Protein AF-A0A8T4RKE8-F1 (afdb_monomer_lite)

Secondary structure (DSSP, 8-state):
-TTGGGSS-SEEEEEEEEEPSS-EEEE-TTS-EEEEESSPEEEEEEEEEEEEE-TTGGGG--TT--HHHHHHHHHHTT-EEEEE--S-----SSHHHHHHHHHHHHTTS--

Radius of gyration: 18.76 Å; chains: 1; bounding box: 44×39×40 Å

Structure (mmCIF, N/CA/C/O backbone):
data_AF-A0A8T4RKE8-F1
#
_entry.id   AF-A0A8T4RKE8-F1
#
loop_
_atom_site.group_PDB
_atom_site.id
_atom_site.type_symbol
_atom_site.label_atom_id
_atom_site.label_alt_id
_atom_site.label_comp_id
_atom_site.label_asym_id
_atom_site.label_entity_id
_atom_site.label_seq_id
_atom_site.pdbx_PDB_ins_code
_atom_site.Cartn_x
_atom_site.Cartn_y
_atom_site.Cartn_z
_atom_site.occupancy
_atom_site.B_iso_or_equiv
_atom_site.auth_seq_id
_atom_site.auth_comp_id
_atom_site.auth_asym_id
_atom_site.auth_atom_id
_atom_site.pdbx_PDB_model_num
ATOM 1 N N . MET A 1 1 ? 6.754 -13.259 -9.563 1.00 84.31 1 MET A N 1
ATOM 2 C CA . MET A 1 1 ? 7.140 -13.467 -10.981 1.00 84.31 1 MET A CA 1
ATOM 3 C C . MET A 1 1 ? 6.009 -13.977 -11.864 1.00 84.31 1 MET A C 1
ATOM 5 O O . MET A 1 1 ? 5.747 -13.314 -12.852 1.00 84.31 1 MET A O 1
ATOM 9 N N . LYS A 1 2 ? 5.300 -15.073 -11.529 1.00 94.31 2 LYS A N 1
ATOM 10 C CA . LYS A 1 2 ? 4.177 -15.568 -12.362 1.00 94.31 2 LYS A CA 1
ATOM 11 C C . LYS A 1 2 ? 3.112 -14.501 -12.665 1.00 94.31 2 LYS A C 1
ATOM 13 O O . LYS A 1 2 ? 2.758 -14.331 -13.818 1.00 94.31 2 LYS A O 1
ATOM 18 N N . PHE A 1 3 ? 2.661 -13.759 -11.647 1.00 97.00 3 PHE A N 1
ATOM 19 C CA . PHE A 1 3 ? 1.688 -12.675 -11.833 1.00 97.00 3 PHE A CA 1
ATOM 20 C C . PHE A 1 3 ? 2.220 -11.544 -12.729 1.00 97.00 3 PHE A C 1
ATOM 22 O O . PHE A 1 3 ? 1.551 -11.159 -13.677 1.00 97.00 3 PHE A O 1
ATOM 29 N N . HIS A 1 4 ? 3.445 -11.068 -12.484 1.00 97.56 4 HIS A N 1
ATOM 30 C CA . HIS A 1 4 ? 4.067 -10.020 -13.305 1.00 97.56 4 HIS A CA 1
ATOM 31 C C . HIS A 1 4 ? 4.150 -10.411 -14.790 1.00 97.56 4 HIS A C 1
ATOM 33 O O . HIS A 1 4 ? 3.857 -9.603 -15.656 1.00 97.56 4 HIS A O 1
ATOM 39 N N . GLY A 1 5 ? 4.469 -11.676 -15.090 1.00 96.31 5 GLY A N 1
ATOM 40 C CA . GLY A 1 5 ? 4.488 -12.187 -16.465 1.00 96.31 5 GLY A CA 1
ATOM 41 C C . GLY A 1 5 ? 3.113 -12.510 -17.063 1.00 96.31 5 GLY A C 1
ATOM 42 O O . GLY A 1 5 ? 3.062 -13.018 -18.176 1.00 96.31 5 GLY A O 1
ATOM 43 N N . SER A 1 6 ? 2.012 -12.285 -16.336 1.00 97.12 6 SER A N 1
ATOM 44 C CA . SER A 1 6 ? 0.645 -12.551 -16.820 1.00 97.12 6 SER A CA 1
ATOM 45 C C . SER A 1 6 ? -0.058 -11.322 -17.402 1.00 97.12 6 SER A C 1
ATOM 47 O O . SER A 1 6 ? -1.197 -11.427 -17.849 1.00 97.12 6 SER A O 1
ATOM 49 N N . HIS A 1 7 ? 0.606 -10.166 -17.394 1.00 96.44 7 HIS A N 1
ATOM 50 C CA . HIS A 1 7 ? 0.088 -8.897 -17.893 1.00 96.44 7 HIS A CA 1
ATOM 51 C C . HIS A 1 7 ? 1.183 -8.124 -18.640 1.00 96.44 7 HIS A C 1
ATOM 53 O O . HIS A 1 7 ? 2.368 -8.336 -18.393 1.00 96.44 7 HIS A O 1
ATOM 59 N N . ASP A 1 8 ? 0.801 -7.149 -19.463 1.00 94.88 8 ASP A N 1
ATOM 60 C CA . ASP A 1 8 ? 1.752 -6.342 -20.252 1.00 94.88 8 ASP A CA 1
ATOM 61 C C . ASP A 1 8 ? 2.360 -5.154 -19.472 1.00 94.88 8 ASP A C 1
ATOM 63 O O . ASP A 1 8 ? 3.096 -4.331 -20.019 1.00 94.88 8 ASP A O 1
ATOM 67 N N . GLY A 1 9 ? 2.027 -5.025 -18.184 1.00 96.19 9 GLY A N 1
ATOM 68 C CA . GLY A 1 9 ? 2.575 -4.002 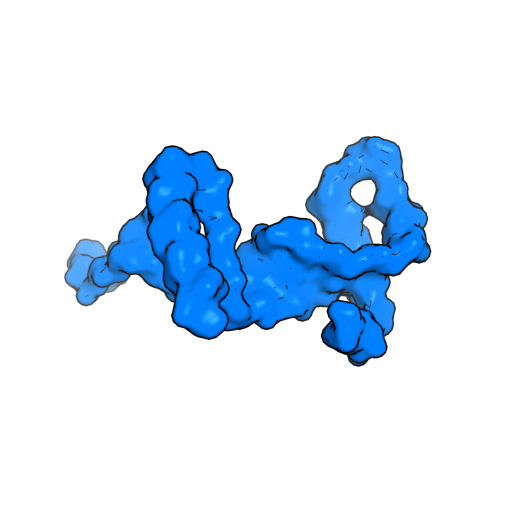-17.300 1.00 96.19 9 GLY A CA 1
ATOM 69 C C . GLY A 1 9 ? 4.060 -4.187 -17.012 1.00 96.19 9 GLY A C 1
ATOM 70 O O . GLY A 1 9 ? 4.499 -5.268 -16.633 1.00 96.19 9 GLY A O 1
ATOM 71 N N . GLN A 1 10 ? 4.820 -3.098 -17.104 1.00 97.44 10 GLN A N 1
ATOM 72 C CA . GLN A 1 10 ? 6.273 -3.115 -16.922 1.00 97.44 10 GLN A CA 1
ATOM 73 C C . GLN A 1 10 ? 6.718 -3.002 -15.460 1.00 97.44 10 GLN A C 1
ATOM 75 O O . GLN A 1 10 ? 7.889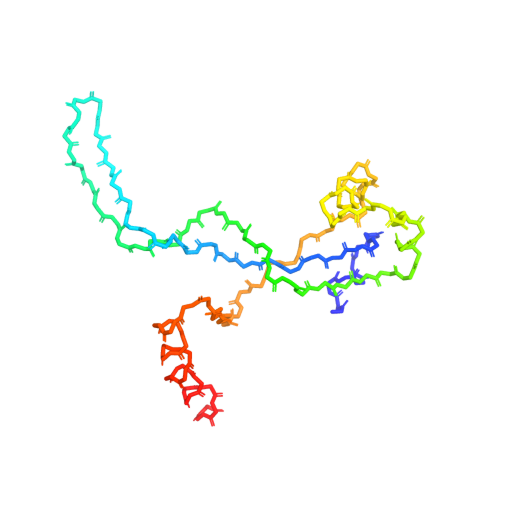 -3.223 -15.146 1.00 97.44 10 GLN A O 1
ATOM 80 N N . VAL A 1 11 ? 5.805 -2.636 -14.558 1.00 98.12 11 VAL A N 1
ATOM 81 C CA . VAL A 1 11 ? 6.054 -2.606 -13.116 1.00 98.12 11 VAL A CA 1
ATOM 82 C C . VAL A 1 11 ? 4.879 -3.226 -12.377 1.00 98.12 11 VAL A C 1
ATOM 84 O O . VAL A 1 11 ? 3.725 -2.893 -12.637 1.00 98.12 11 VAL A O 1
ATOM 87 N N . THR A 1 12 ? 5.176 -4.088 -11.409 1.00 98.50 12 THR A N 1
ATOM 88 C CA . THR A 1 12 ? 4.198 -4.583 -10.437 1.00 98.50 12 THR A CA 1
ATOM 89 C C . THR A 1 12 ? 4.639 -4.195 -9.037 1.00 98.50 12 THR A C 1
ATOM 91 O O . THR A 1 12 ? 5.750 -4.534 -8.631 1.00 98.50 12 THR A O 1
ATOM 94 N N . VAL A 1 13 ? 3.757 -3.540 -8.289 1.00 98.12 13 VAL A N 1
ATOM 95 C CA . VAL A 1 13 ? 3.949 -3.208 -6.874 1.00 98.12 13 VAL A CA 1
ATOM 96 C C . VAL A 1 13 ? 3.161 -4.193 -6.028 1.00 98.12 13 VAL A C 1
ATOM 98 O O . VAL A 1 13 ? 2.011 -4.506 -6.333 1.00 98.12 13 VAL A O 1
ATOM 101 N N . THR A 1 14 ? 3.775 -4.685 -4.960 1.00 97.81 14 THR A N 1
ATOM 102 C CA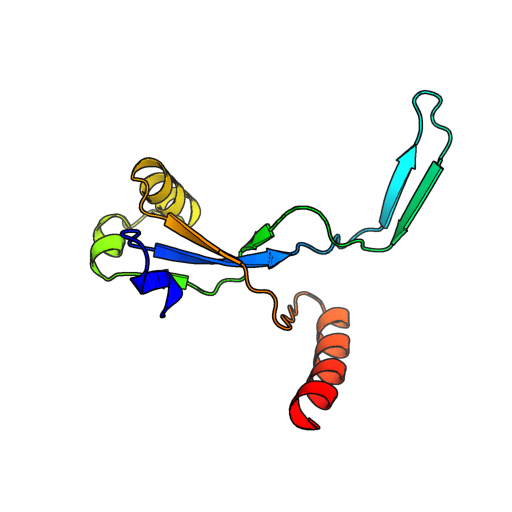 . THR A 1 14 ? 3.090 -5.535 -3.990 1.00 97.81 14 THR A CA 1
ATOM 103 C C . THR A 1 14 ? 2.373 -4.675 -2.967 1.00 97.81 14 THR A C 1
ATOM 105 O O . THR A 1 14 ? 2.976 -3.786 -2.360 1.00 97.81 14 THR A O 1
ATOM 108 N N . THR A 1 15 ? 1.101 -4.975 -2.747 1.00 97.75 15 THR A N 1
ATOM 109 C CA . THR A 1 15 ? 0.291 -4.324 -1.727 1.00 97.75 15 THR A CA 1
ATOM 110 C C . THR A 1 15 ? -0.201 -5.309 -0.685 1.00 97.75 15 THR A C 1
ATOM 112 O O . THR A 1 15 ? -0.240 -6.520 -0.909 1.00 97.75 15 THR A O 1
ATOM 115 N N . TYR A 1 16 ? -0.580 -4.779 0.470 1.00 96.75 16 TYR A N 1
ATOM 116 C CA . TYR A 1 16 ? -1.094 -5.542 1.598 1.00 96.75 16 TYR A CA 1
ATOM 117 C C . TYR A 1 16 ? -2.318 -4.839 2.201 1.00 96.75 16 TYR A C 1
ATOM 119 O O . TYR A 1 16 ? -2.392 -3.609 2.104 1.00 96.75 16 TYR A O 1
ATOM 127 N N . PRO A 1 17 ? -3.286 -5.562 2.800 1.00 95.50 17 PRO A N 1
ATOM 128 C CA . PRO A 1 17 ? -4.419 -4.932 3.468 1.00 95.50 17 PRO A CA 1
ATOM 129 C C . PRO A 1 17 ? -3.944 -3.973 4.559 1.00 95.50 17 PRO A C 1
ATOM 131 O O . PRO A 1 17 ? -3.139 -4.340 5.417 1.00 95.50 17 PRO A O 1
ATOM 134 N N . MET A 1 18 ? -4.443 -2.741 4.531 1.00 93.50 18 MET A N 1
ATOM 135 C CA . MET A 1 18 ? -4.068 -1.732 5.511 1.00 93.50 18 MET A CA 1
ATOM 136 C C . MET A 1 18 ? -4.784 -2.004 6.832 1.00 93.50 18 MET A C 1
ATOM 138 O O . MET A 1 18 ? -6.011 -1.929 6.914 1.00 93.50 18 MET A O 1
ATOM 142 N N . GLN A 1 19 ? -4.016 -2.265 7.886 1.00 91.88 19 GLN A N 1
ATOM 143 C CA . GLN A 1 19 ? -4.533 -2.210 9.245 1.00 91.88 19 GLN A CA 1
ATOM 144 C C . GLN A 1 19 ? -4.450 -0.772 9.753 1.00 91.88 19 GLN A C 1
ATOM 146 O O . GLN A 1 19 ? -3.403 -0.131 9.666 1.00 91.88 19 GLN A O 1
ATOM 151 N N . SER A 1 20 ? -5.556 -0.253 10.281 1.00 91.88 20 SER A N 1
ATOM 152 C CA . SER A 1 20 ? -5.541 1.061 10.913 1.00 91.88 20 SER A CA 1
ATOM 153 C C . SER A 1 20 ? -4.601 1.042 12.126 1.00 91.88 20 SER A C 1
ATOM 155 O O . SER A 1 20 ? -4.758 0.178 12.993 1.00 91.88 20 SER A O 1
ATOM 157 N N . PRO A 1 21 ? -3.666 2.001 12.256 1.00 86.94 21 PRO A N 1
ATOM 158 C CA . PRO A 1 21 ? -2.860 2.127 13.468 1.00 86.94 21 PRO A CA 1
ATOM 159 C C . PRO A 1 21 ? -3.686 2.639 14.661 1.00 86.94 21 PRO A C 1
ATOM 161 O O . PRO A 1 21 ? -3.245 2.527 15.806 1.00 86.94 21 PRO A O 1
ATOM 164 N N . PHE A 1 22 ? -4.890 3.162 14.398 1.00 91.50 22 PHE A N 1
ATOM 165 C CA . PHE A 1 22 ? -5.803 3.748 15.377 1.00 91.50 22 PHE A CA 1
ATOM 166 C C . PHE A 1 22 ? -7.126 2.977 15.474 1.00 91.50 22 PHE A C 1
ATOM 168 O O . PHE A 1 22 ? -7.557 2.323 14.518 1.00 91.50 22 PHE A O 1
ATOM 175 N N . GLY A 1 23 ? -7.807 3.109 16.611 1.00 94.50 23 GLY A N 1
ATOM 176 C CA . GLY A 1 23 ? -9.210 2.727 16.734 1.00 94.50 23 GLY A CA 1
ATOM 177 C C . GLY A 1 23 ? -10.117 3.649 15.910 1.00 94.50 23 GLY A C 1
ATOM 178 O O . GLY A 1 23 ? -9.909 4.862 15.867 1.00 94.50 23 GLY A O 1
ATOM 179 N N . LEU A 1 24 ? -11.119 3.075 15.247 1.00 96.38 24 LEU A N 1
ATOM 180 C CA . LEU A 1 24 ? -12.146 3.808 14.513 1.00 96.38 24 LEU A CA 1
ATOM 181 C C . LEU A 1 24 ? -13.423 3.927 15.344 1.00 96.38 24 LEU A C 1
ATOM 183 O O . LEU A 1 24 ? -13.844 2.966 15.991 1.00 96.38 24 LEU A O 1
ATOM 187 N N . VAL A 1 25 ? -14.052 5.100 15.279 1.00 97.50 25 VAL A N 1
ATOM 188 C CA . VAL A 1 25 ? -15.321 5.409 15.947 1.00 97.50 25 VAL A CA 1
ATOM 189 C C . VAL A 1 25 ? -16.367 5.713 14.888 1.00 97.50 25 VAL A C 1
ATOM 191 O O . VAL A 1 25 ? -16.141 6.550 14.015 1.00 97.50 25 VAL A O 1
ATOM 194 N N . PHE A 1 26 ? -17.519 5.059 14.984 1.00 97.19 26 PHE A N 1
ATOM 195 C CA . PHE A 1 26 ? -18.649 5.284 14.090 1.00 97.19 26 PHE A CA 1
ATOM 196 C C . PHE A 1 26 ? -19.784 5.923 14.884 1.00 97.19 26 PHE A C 1
ATOM 198 O O . PHE A 1 26 ? -20.215 5.386 15.907 1.00 97.19 26 PHE A O 1
ATOM 205 N N . ALA A 1 27 ? -20.279 7.064 14.416 1.00 98.25 27 ALA A N 1
ATOM 206 C CA . ALA A 1 27 ? -21.383 7.788 15.033 1.00 98.25 27 ALA A CA 1
ATOM 207 C C . ALA A 1 27 ? -22.492 8.046 14.010 1.00 98.25 27 ALA A C 1
ATOM 209 O O . ALA A 1 27 ? -22.224 8.182 12.816 1.00 98.25 27 ALA A O 1
ATOM 210 N N . ASP A 1 28 ? -23.735 8.099 14.483 1.00 97.94 28 ASP A N 1
ATOM 211 C CA . ASP A 1 28 ? -24.861 8.522 13.654 1.00 97.94 28 ASP A CA 1
ATOM 212 C C . ASP A 1 28 ? -24.898 10.054 13.480 1.00 97.94 28 ASP A C 1
ATOM 214 O O . ASP A 1 28 ? -24.079 10.792 14.033 1.00 97.94 28 ASP A O 1
ATOM 218 N N . ALA A 1 29 ? -25.875 10.554 12.718 1.00 98.12 29 ALA A N 1
ATOM 219 C CA . ALA A 1 29 ? -26.021 11.986 12.451 1.00 98.12 29 ALA A CA 1
ATOM 220 C C . ALA A 1 29 ? -26.297 12.841 13.707 1.00 98.12 29 ALA A C 1
ATOM 222 O O . ALA A 1 29 ? -26.120 14.056 13.659 1.00 98.12 29 ALA A O 1
ATOM 223 N N . SER A 1 30 ? -26.722 12.235 14.824 1.00 98.06 30 SER A N 1
ATOM 224 C CA . SER A 1 30 ? -26.912 12.926 16.107 1.00 98.06 30 SER A CA 1
ATOM 225 C C . SER A 1 30 ? -25.625 13.025 16.933 1.00 98.06 30 SER A C 1
ATOM 227 O O . SER A 1 30 ? -25.605 13.699 17.962 1.00 98.06 30 SER A O 1
ATOM 229 N N . GLY A 1 31 ? -24.550 12.358 16.499 1.00 97.75 31 GLY A N 1
ATOM 230 C CA . GLY A 1 31 ? -23.295 12.244 17.240 1.00 97.75 31 GLY A CA 1
ATOM 231 C C . GLY A 1 31 ? -23.284 11.107 18.265 1.00 97.75 31 GLY A C 1
ATOM 232 O O . GLY A 1 31 ? -22.312 10.968 19.009 1.00 97.75 31 GLY A O 1
ATOM 233 N N . LYS A 1 32 ? -24.327 10.266 18.317 1.00 98.12 32 LYS A N 1
ATOM 234 C CA . LYS A 1 32 ? -24.337 9.079 19.175 1.00 98.12 32 LYS A CA 1
ATOM 235 C C . LYS A 1 32 ? -23.410 8.019 18.587 1.00 98.12 32 LYS A C 1
ATOM 237 O O . LYS A 1 32 ? -23.561 7.617 17.434 1.00 98.12 32 LYS A O 1
ATOM 242 N N . ILE A 1 33 ? -22.474 7.533 19.399 1.00 98.19 33 ILE A N 1
ATOM 243 C CA . ILE A 1 33 ? -21.566 6.458 18.996 1.00 98.19 33 ILE A CA 1
ATOM 244 C C . ILE A 1 33 ? -22.349 5.149 18.863 1.00 98.19 33 ILE A C 1
ATOM 246 O O . ILE A 1 33 ? -23.112 4.766 19.751 1.00 98.19 33 ILE A O 1
ATOM 250 N N . THR A 1 34 ? -22.142 4.473 17.739 1.00 98.19 34 THR A N 1
ATOM 251 C CA . THR A 1 34 ? -22.781 3.200 17.383 1.00 98.19 34 THR A CA 1
ATOM 252 C C . THR A 1 34 ? -21.798 2.037 17.418 1.00 98.19 34 THR A C 1
ATOM 254 O O . THR A 1 34 ? -22.200 0.918 17.725 1.00 98.19 34 THR A O 1
ATOM 257 N N . GLU A 1 35 ? -20.512 2.291 17.158 1.00 97.88 35 GLU A N 1
ATOM 258 C CA . GLU A 1 35 ? -19.492 1.249 17.100 1.00 97.88 35 GLU A CA 1
ATOM 259 C C . GLU A 1 35 ? -18.089 1.805 17.395 1.00 97.88 35 GLU A C 1
ATOM 261 O O . GLU A 1 35 ? -17.749 2.924 17.000 1.00 97.88 35 GLU A O 1
ATOM 266 N N . PHE A 1 36 ? -17.267 0.982 18.051 1.00 97.56 36 PHE A N 1
ATOM 267 C CA . PHE A 1 36 ? -15.822 1.159 18.177 1.00 97.56 36 PHE A CA 1
ATOM 268 C C . PHE A 1 36 ? -15.122 -0.052 17.561 1.00 97.56 36 PHE A C 1
ATOM 270 O O . PHE A 1 36 ? -15.423 -1.189 17.925 1.00 97.56 36 PHE A O 1
ATOM 277 N N . LYS A 1 37 ? -14.162 0.182 16.666 1.00 97.12 37 LYS A N 1
ATOM 278 C CA . LYS A 1 37 ? -13.298 -0.870 16.115 1.00 97.12 37 LYS A CA 1
ATOM 279 C C . LYS A 1 37 ? -11.857 -0.569 16.469 1.00 97.12 37 LYS A C 1
ATOM 281 O O . LYS A 1 37 ? -11.307 0.403 15.965 1.00 97.12 37 LYS A O 1
ATOM 286 N N . GLU A 1 38 ? -11.232 -1.402 17.289 1.00 94.38 38 GLU A N 1
ATOM 287 C CA . GLU A 1 38 ? -9.804 -1.265 17.580 1.00 94.38 38 GLU A CA 1
ATOM 288 C C . GLU A 1 38 ? -8.979 -1.818 16.412 1.00 94.38 38 GLU A C 1
ATOM 290 O O . GLU A 1 38 ? -9.147 -2.976 16.031 1.00 94.38 38 GLU A O 1
ATOM 295 N N . LYS A 1 39 ? -8.114 -0.974 15.832 1.00 91.75 39 LYS A N 1
ATOM 296 C CA . LYS A 1 39 ? -7.178 -1.311 14.741 1.00 91.75 39 LYS A CA 1
ATOM 297 C C . LYS A 1 39 ? -7.754 -2.246 13.658 1.00 91.75 39 LYS A C 1
ATOM 299 O O . LYS A 1 39 ? -7.149 -3.285 13.367 1.00 91.75 39 LYS A O 1
ATOM 304 N N . PRO A 1 40 ? -8.921 -1.928 13.063 1.00 95.00 40 PRO A N 1
ATOM 305 C CA . PRO A 1 40 ? -9.523 -2.780 12.048 1.00 95.00 40 PRO A CA 1
ATOM 306 C C . PRO A 1 40 ? -8.662 -2.830 10.785 1.00 95.00 40 PRO A C 1
ATOM 308 O O . PRO A 1 40 ? -7.948 -1.877 10.459 1.00 95.00 40 PRO A O 1
ATOM 311 N N . VAL A 1 41 ? -8.793 -3.922 10.035 1.00 93.75 41 VAL A N 1
ATOM 312 C CA . VAL A 1 41 ? -8.354 -3.967 8.637 1.00 93.75 41 VAL A CA 1
ATOM 313 C C . VAL A 1 41 ? -9.351 -3.167 7.802 1.00 93.75 41 VAL A C 1
ATOM 315 O O . VAL A 1 41 ? -10.562 -3.367 7.911 1.00 93.75 41 VAL A O 1
ATOM 318 N N . LEU A 1 42 ? -8.842 -2.238 7.002 1.00 93.69 42 LEU A N 1
ATOM 319 C CA . LEU A 1 42 ? -9.632 -1.346 6.162 1.00 93.69 42 LEU A CA 1
ATOM 320 C C . LEU A 1 42 ? -9.726 -1.883 4.731 1.00 93.69 42 LEU A C 1
ATOM 322 O O . LEU A 1 42 ? -8.888 -2.676 4.305 1.00 93.69 42 LEU A O 1
ATOM 326 N N . ASP A 1 43 ? -10.694 -1.389 3.956 1.00 94.25 43 ASP A N 1
ATOM 327 C CA . ASP A 1 43 ? -10.776 -1.652 2.508 1.00 94.25 43 ASP A CA 1
ATOM 328 C C . ASP A 1 43 ? -9.809 -0.754 1.709 1.00 94.25 43 ASP A C 1
ATOM 330 O O . ASP A 1 43 ? -10.154 -0.117 0.716 1.00 94.25 43 ASP A O 1
ATOM 334 N N . TYR A 1 44 ? -8.570 -0.671 2.195 1.00 95.38 44 TYR A N 1
ATOM 335 C CA . TYR A 1 44 ? -7.460 0.028 1.562 1.00 95.38 44 TYR A CA 1
ATOM 336 C C . TYR A 1 44 ? -6.260 -0.909 1.479 1.00 95.38 44 TYR A C 1
ATOM 338 O O . TYR A 1 44 ? -6.050 -1.768 2.338 1.00 95.38 44 TYR A O 1
ATOM 346 N N . TRP A 1 45 ? -5.458 -0.722 0.437 1.00 95.94 45 TRP A N 1
ATOM 347 C CA . TRP A 1 45 ? -4.270 -1.519 0.164 1.00 95.94 45 TRP A CA 1
ATOM 348 C C . TRP A 1 45 ? -3.049 -0.606 0.209 1.00 95.94 45 TRP A C 1
ATOM 350 O O . TRP A 1 45 ? -3.001 0.413 -0.479 1.00 95.94 45 TRP A O 1
ATOM 360 N N . MET A 1 46 ? -2.075 -0.949 1.048 1.00 94.88 46 MET A N 1
ATOM 361 C CA . MET A 1 46 ? -0.840 -0.183 1.211 1.00 94.88 46 MET A CA 1
ATOM 362 C C . MET A 1 46 ? 0.298 -0.819 0.417 1.00 94.88 46 MET A C 1
ATOM 364 O O . MET A 1 46 ? 0.405 -2.041 0.364 1.00 94.88 46 MET A O 1
ATOM 368 N N . ASN A 1 47 ? 1.163 0.003 -0.177 1.00 95.12 47 ASN A N 1
ATOM 369 C CA . ASN A 1 47 ? 2.412 -0.463 -0.780 1.00 95.12 47 ASN A CA 1
ATOM 370 C C . ASN A 1 47 ? 3.354 -0.984 0.318 1.00 95.12 47 ASN A C 1
ATOM 372 O O . ASN A 1 47 ? 3.600 -0.276 1.292 1.00 95.12 47 ASN A O 1
ATOM 376 N N . ILE A 1 48 ? 3.901 -2.189 0.133 1.00 95.12 48 ILE A N 1
ATOM 377 C CA . ILE A 1 48 ? 4.823 -2.826 1.089 1.00 95.12 48 ILE A CA 1
ATOM 378 C C . ILE A 1 48 ? 6.269 -2.942 0.580 1.00 95.12 48 ILE A C 1
ATOM 380 O O . ILE A 1 48 ? 7.056 -3.738 1.084 1.00 95.12 48 ILE A O 1
ATOM 384 N N . GLY A 1 49 ? 6.632 -2.168 -0.443 1.00 92.56 49 GLY A N 1
ATOM 385 C CA . GLY A 1 49 ? 8.016 -1.973 -0.889 1.00 92.56 49 GLY A CA 1
ATOM 386 C C . GLY A 1 49 ? 8.565 -3.037 -1.844 1.00 92.56 49 GLY A C 1
ATOM 387 O O . GLY A 1 49 ? 9.594 -2.808 -2.476 1.00 92.56 49 GLY A O 1
ATOM 388 N N . PHE A 1 50 ? 7.880 -4.170 -2.019 1.00 95.25 50 PHE A N 1
ATOM 389 C CA . PHE A 1 50 ? 8.291 -5.203 -2.975 1.00 95.25 50 PHE A CA 1
ATOM 390 C C . PHE A 1 50 ? 7.778 -4.897 -4.378 1.00 95.25 50 PHE A C 1
ATOM 392 O O . PHE A 1 50 ? 6.570 -4.778 -4.599 1.00 95.25 50 PHE A O 1
ATOM 399 N N . MET A 1 51 ? 8.694 -4.824 -5.343 1.00 96.31 51 MET A N 1
ATOM 400 C CA . MET A 1 51 ? 8.373 -4.479 -6.725 1.00 96.31 51 MET A CA 1
ATOM 401 C C . MET A 1 51 ? 9.091 -5.393 -7.716 1.00 96.31 51 MET A C 1
ATOM 403 O O . MET A 1 51 ? 10.259 -5.730 -7.530 1.00 96.31 51 MET A O 1
ATOM 407 N N . ALA A 1 52 ? 8.401 -5.750 -8.797 1.00 97.44 52 ALA A N 1
ATOM 408 C CA . ALA A 1 52 ? 9.016 -6.283 -10.008 1.00 97.44 52 ALA A CA 1
ATOM 409 C C . ALA A 1 52 ? 9.057 -5.162 -11.049 1.00 97.44 52 ALA A C 1
ATOM 411 O O . ALA A 1 52 ? 8.022 -4.566 -11.338 1.00 97.44 52 ALA A O 1
ATOM 412 N N . VAL A 1 53 ? 10.245 -4.855 -11.571 1.00 96.94 53 VAL A N 1
ATOM 413 C CA . VAL A 1 53 ? 10.476 -3.728 -12.484 1.00 96.94 53 VAL A CA 1
ATOM 414 C C . VAL A 1 53 ? 11.230 -4.235 -13.704 1.00 96.94 53 VAL A C 1
ATOM 416 O O . VAL A 1 53 ? 12.360 -4.715 -13.590 1.00 96.94 53 VAL A O 1
ATOM 419 N N . GLU A 1 54 ? 10.632 -4.110 -14.885 1.00 97.12 54 GLU A N 1
ATOM 420 C CA . GLU A 1 54 ? 11.353 -4.347 -16.129 1.00 97.12 54 GLU A CA 1
ATOM 421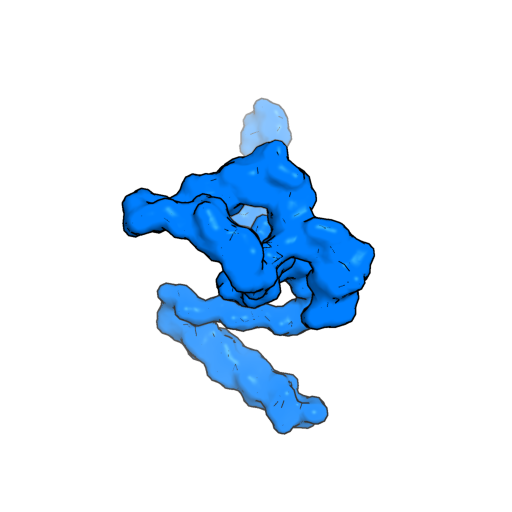 C C . GLU A 1 54 ? 12.413 -3.265 -16.347 1.00 97.12 54 GLU A C 1
ATOM 423 O O . GLU A 1 54 ? 12.164 -2.075 -16.154 1.00 97.12 54 GLU A O 1
ATOM 428 N N . LYS A 1 55 ? 13.583 -3.646 -16.872 1.00 95.88 55 LYS A N 1
ATOM 429 C CA . LYS A 1 55 ? 14.658 -2.688 -17.184 1.00 95.88 55 LYS A CA 1
ATOM 430 C C . LYS A 1 55 ? 14.189 -1.546 -18.097 1.00 95.88 55 LYS A C 1
ATOM 432 O O . LYS A 1 55 ? 14.659 -0.423 -17.956 1.00 95.88 55 LYS A O 1
ATOM 437 N N . LYS A 1 56 ? 13.254 -1.818 -19.015 1.00 95.06 56 LYS A N 1
ATOM 438 C CA . LYS A 1 56 ? 12.674 -0.808 -19.910 1.00 95.06 56 LYS A CA 1
ATOM 439 C C . LYS A 1 56 ? 11.831 0.225 -19.156 1.00 95.06 56 LYS A C 1
ATOM 441 O O . LYS A 1 56 ? 11.843 1.381 -19.551 1.00 95.06 56 LYS A O 1
ATOM 446 N N . ALA A 1 57 ? 11.170 -0.138 -18.056 1.00 95.75 57 ALA A N 1
ATOM 447 C CA . ALA A 1 57 ? 10.430 0.831 -17.250 1.00 95.75 57 ALA A CA 1
ATOM 448 C C . ALA A 1 57 ? 11.351 1.917 -16.672 1.00 95.75 57 ALA A C 1
ATOM 450 O O . ALA A 1 57 ? 10.947 3.071 -16.564 1.00 95.75 57 ALA A O 1
ATOM 451 N N . LEU A 1 58 ? 12.610 1.580 -16.365 1.00 95.06 58 LEU A N 1
ATOM 452 C CA . LEU A 1 58 ? 13.585 2.522 -15.806 1.00 95.06 58 LEU A CA 1
ATOM 453 C C . LEU A 1 58 ? 13.936 3.672 -16.759 1.00 95.06 58 LEU A C 1
ATOM 455 O O . LEU A 1 58 ? 14.418 4.699 -16.299 1.00 95.06 58 LEU A O 1
ATOM 459 N N . THR A 1 59 ? 13.654 3.565 -18.065 1.00 95.00 59 THR A N 1
ATOM 460 C CA . THR A 1 59 ? 13.838 4.699 -18.988 1.00 95.00 59 THR A CA 1
ATOM 461 C C . THR A 1 59 ? 12.853 5.839 -18.727 1.00 95.00 59 THR A C 1
ATOM 463 O O . THR A 1 59 ? 13.044 6.932 -19.244 1.00 95.00 59 THR A O 1
ATOM 466 N N . TYR A 1 60 ? 11.785 5.586 -17.961 1.00 93.75 60 TYR A N 1
ATOM 467 C CA . TYR A 1 60 ? 10.840 6.606 -17.503 1.00 93.75 60 TYR A CA 1
ATOM 468 C C . TYR A 1 60 ? 11.220 7.209 -16.139 1.00 93.75 60 TYR A C 1
ATOM 470 O O . TYR A 1 60 ? 10.432 7.990 -15.600 1.00 93.75 60 TYR A O 1
ATOM 478 N N . PHE A 1 61 ? 12.368 6.824 -15.566 1.00 94.94 61 PHE A N 1
ATOM 479 C CA . PHE A 1 61 ? 12.908 7.369 -14.322 1.00 94.94 61 PHE A CA 1
ATOM 480 C C . PHE A 1 61 ? 14.018 8.381 -14.642 1.00 94.94 61 PHE A C 1
ATOM 482 O O . PHE A 1 61 ? 15.088 8.030 -15.139 1.00 94.94 61 PHE A O 1
ATOM 489 N N . GLU A 1 62 ? 13.740 9.649 -14.388 1.00 93.00 62 GLU A N 1
ATOM 490 C CA . GLU A 1 62 ? 14.611 10.802 -14.579 1.00 93.00 62 GLU A CA 1
ATOM 491 C C . GLU A 1 62 ? 15.389 11.116 -13.291 1.00 93.00 62 GLU A C 1
ATOM 493 O O . GLU A 1 62 ? 15.074 10.644 -12.201 1.00 93.00 62 GLU A O 1
ATOM 498 N N . LYS A 1 63 ? 16.451 11.917 -13.407 1.00 90.69 63 LYS A N 1
ATOM 499 C CA . LYS A 1 63 ? 17.417 12.138 -12.319 1.00 90.69 63 LYS A CA 1
ATOM 500 C C . LYS A 1 63 ? 16.808 12.759 -11.052 1.00 90.69 63 LYS A C 1
ATOM 502 O O . LYS A 1 63 ? 17.234 12.415 -9.956 1.00 90.69 63 LYS A O 1
ATOM 507 N N . GLU A 1 64 ? 15.838 13.654 -11.210 1.00 93.44 64 GLU A N 1
ATOM 508 C CA . GLU A 1 64 ? 15.202 14.390 -10.105 1.00 93.44 64 GLU A CA 1
ATOM 509 C C . GLU A 1 64 ? 13.876 13.746 -9.665 1.00 93.44 64 GLU A C 1
ATOM 511 O O . GLU A 1 64 ? 13.081 14.358 -8.948 1.00 93.44 64 GLU A O 1
ATOM 516 N N . ASP A 1 65 ? 13.594 12.523 -10.124 1.00 92.81 65 ASP A N 1
ATOM 517 C CA . ASP A 1 65 ? 12.338 11.869 -9.807 1.00 92.81 65 ASP A CA 1
ATOM 518 C C . ASP A 1 65 ? 12.252 11.363 -8.378 1.00 92.81 65 ASP A C 1
ATOM 520 O O . ASP A 1 65 ? 13.173 10.785 -7.800 1.00 92.81 65 ASP A O 1
ATOM 524 N N . THR A 1 66 ? 11.034 11.477 -7.863 1.00 95.50 66 THR A N 1
ATOM 525 C CA . THR A 1 66 ? 10.581 10.687 -6.729 1.00 95.50 66 THR A CA 1
ATOM 526 C C . THR A 1 66 ? 9.969 9.381 -7.232 1.00 95.50 66 THR A C 1
ATOM 528 O O . THR A 1 66 ? 9.549 9.260 -8.386 1.00 95.50 66 THR A O 1
ATOM 531 N N . LEU A 1 67 ? 9.819 8.401 -6.341 1.00 93.25 67 LEU A N 1
ATOM 532 C CA . LEU A 1 67 ? 9.066 7.189 -6.665 1.00 93.25 67 LEU A CA 1
ATOM 533 C C . LEU A 1 67 ? 7.620 7.508 -7.094 1.00 93.25 67 LEU A C 1
ATOM 535 O O . LEU A 1 67 ? 7.080 6.845 -7.975 1.00 93.25 67 LEU A O 1
ATOM 539 N N . MET A 1 68 ? 7.018 8.554 -6.517 1.00 95.31 68 MET A N 1
ATOM 540 C CA . MET A 1 68 ? 5.651 8.976 -6.835 1.00 95.31 68 MET A CA 1
ATOM 541 C C . MET A 1 68 ? 5.540 9.553 -8.248 1.00 95.31 68 MET A C 1
ATOM 543 O O . MET A 1 68 ? 4.661 9.136 -8.996 1.00 95.31 68 MET A O 1
ATOM 547 N N . SER A 1 69 ? 6.458 10.436 -8.658 1.00 96.62 69 SER A N 1
ATOM 548 C CA . SER A 1 69 ? 6.453 10.986 -10.023 1.00 96.62 69 SER A CA 1
ATOM 549 C C . SER A 1 69 ? 6.707 9.905 -11.078 1.00 96.62 69 SER A C 1
ATOM 551 O O . SER A 1 69 ? 6.081 9.912 -12.143 1.00 96.62 69 SER A O 1
ATOM 553 N N . PHE A 1 70 ? 7.549 8.917 -10.760 1.00 96.25 70 PHE A N 1
ATOM 554 C CA . PHE A 1 70 ? 7.729 7.724 -11.584 1.00 96.25 70 PHE A CA 1
ATOM 555 C C . PHE A 1 70 ? 6.447 6.895 -11.710 1.00 96.25 70 PHE A C 1
ATOM 557 O O . PHE A 1 70 ? 6.029 6.569 -12.825 1.00 96.25 70 PHE A O 1
ATOM 564 N N . PHE A 1 71 ? 5.787 6.590 -10.591 1.00 96.38 71 PHE A N 1
ATOM 565 C CA . PHE A 1 71 ? 4.532 5.840 -10.590 1.00 96.38 71 PHE A CA 1
ATOM 566 C C . PHE A 1 71 ? 3.420 6.570 -11.335 1.00 96.38 71 PHE A C 1
ATOM 568 O O . PHE A 1 71 ? 2.758 5.945 -12.159 1.00 96.38 71 PHE A O 1
ATOM 575 N N . ASP A 1 72 ? 3.267 7.879 -11.147 1.00 96.94 72 ASP A N 1
ATOM 576 C CA . ASP A 1 72 ? 2.275 8.680 -11.867 1.00 96.94 72 ASP A CA 1
ATOM 577 C C . ASP A 1 72 ? 2.446 8.568 -13.387 1.00 96.94 72 ASP A C 1
ATOM 579 O O . ASP A 1 72 ? 1.466 8.416 -14.124 1.00 96.94 72 ASP A O 1
ATOM 583 N N . ARG A 1 73 ? 3.691 8.586 -13.884 1.00 96.50 73 ARG A N 1
ATOM 584 C CA . ARG A 1 73 ? 3.962 8.393 -15.317 1.00 96.50 73 ARG A CA 1
ATOM 585 C C . ARG A 1 73 ? 3.618 6.985 -15.790 1.00 96.50 73 ARG A C 1
ATOM 587 O O . ARG A 1 73 ? 3.041 6.848 -16.870 1.00 96.50 73 ARG A O 1
ATOM 594 N N . LEU A 1 74 ? 3.935 5.952 -15.012 1.00 97.31 74 LEU A N 1
ATOM 595 C CA . LEU A 1 74 ? 3.594 4.570 -15.363 1.00 97.31 74 LEU A CA 1
ATOM 596 C C . LEU A 1 74 ? 2.081 4.316 -15.323 1.00 97.31 74 LEU A C 1
ATOM 598 O O . LEU A 1 74 ? 1.561 3.656 -16.223 1.00 97.31 74 LEU A O 1
ATOM 602 N N . ILE A 1 75 ? 1.365 4.883 -14.347 1.00 97.38 75 ILE A N 1
ATOM 603 C CA . ILE A 1 75 ? -0.101 4.815 -14.232 1.00 97.38 75 ILE A CA 1
ATOM 604 C C . ILE A 1 75 ? -0.748 5.435 -15.468 1.00 97.38 75 ILE A C 1
ATOM 606 O O . ILE A 1 75 ? -1.575 4.797 -16.115 1.00 97.38 75 ILE A O 1
ATOM 610 N N . ARG A 1 76 ? -0.314 6.640 -15.867 1.00 97.25 76 ARG A N 1
ATOM 611 C CA . ARG A 1 76 ? -0.815 7.313 -17.082 1.00 97.25 76 ARG A CA 1
ATOM 612 C C . ARG A 1 76 ? -0.578 6.509 -18.361 1.00 97.25 76 ARG A C 1
ATOM 614 O O . ARG A 1 76 ? -1.281 6.719 -19.343 1.00 97.25 76 ARG A O 1
ATOM 621 N N . LYS A 1 77 ? 0.408 5.610 -18.361 1.00 96.75 77 LYS A N 1
ATOM 622 C CA . LYS A 1 77 ? 0.731 4.714 -19.479 1.00 96.75 77 LYS A CA 1
ATOM 623 C C . LYS A 1 77 ? 0.092 3.326 -19.358 1.00 96.75 77 LYS A C 1
ATOM 625 O O . LYS A 1 77 ? 0.298 2.514 -20.253 1.00 96.75 77 LYS A O 1
ATOM 630 N N . GLY A 1 78 ? -0.642 3.036 -18.280 1.00 97.44 78 GLY A N 1
ATOM 631 C CA . GLY A 1 78 ? -1.210 1.708 -18.020 1.00 97.44 78 GLY A CA 1
ATOM 632 C C . GLY A 1 78 ? -0.158 0.624 -17.748 1.00 97.44 78 GLY A C 1
ATOM 633 O O . GLY A 1 78 ? -0.410 -0.552 -17.985 1.00 97.44 78 GLY A O 1
ATOM 634 N N . MET A 1 79 ? 1.038 1.013 -17.293 1.00 98.06 79 MET A N 1
ATOM 635 C CA . MET A 1 79 ? 2.197 0.123 -17.132 1.00 98.06 79 MET A CA 1
ATOM 636 C C . MET A 1 79 ? 2.436 -0.332 -15.685 1.00 98.06 79 MET A C 1
ATOM 638 O O . MET A 1 79 ? 3.333 -1.142 -15.457 1.00 98.06 79 MET A O 1
ATOM 642 N N . LEU A 1 80 ? 1.672 0.187 -14.719 1.00 98.25 80 LEU A N 1
ATOM 643 C CA . LEU A 1 80 ? 1.812 -0.119 -13.294 1.00 98.25 80 LEU A CA 1
ATOM 644 C C . LEU A 1 80 ? 0.663 -1.014 -12.821 1.00 98.25 80 LEU A C 1
ATOM 646 O O . LEU A 1 80 ? -0.499 -0.640 -12.950 1.00 98.25 80 LEU A O 1
ATOM 650 N N . TYR A 1 81 ? 0.996 -2.171 -12.255 1.00 98.31 81 TYR A N 1
ATOM 651 C CA . TYR A 1 81 ? 0.036 -3.154 -11.756 1.00 98.31 81 TYR A CA 1
ATOM 652 C C . TYR A 1 81 ? 0.188 -3.377 -10.253 1.00 98.31 81 TYR A C 1
ATOM 654 O O . TYR A 1 81 ? 1.278 -3.266 -9.690 1.00 98.31 81 TYR A O 1
ATOM 662 N N . GLU A 1 82 ? -0.914 -3.747 -9.611 1.00 97.62 82 GLU A N 1
ATOM 663 C CA . GLU A 1 82 ? -0.959 -4.140 -8.206 1.00 97.62 82 GLU A CA 1
ATOM 664 C C . GLU A 1 82 ? -0.943 -5.669 -8.085 1.00 97.62 82 GLU A C 1
ATOM 666 O O . GLU A 1 82 ? -1.762 -6.357 -8.696 1.00 97.62 82 GLU A O 1
ATOM 671 N N . TYR A 1 83 ? -0.057 -6.202 -7.245 1.00 97.88 83 TYR A N 1
ATOM 672 C CA . TYR A 1 83 ? -0.148 -7.570 -6.745 1.00 97.88 83 TYR A CA 1
ATOM 673 C C . TYR A 1 83 ? -0.565 -7.565 -5.272 1.00 97.88 83 TYR A C 1
ATOM 675 O O . TYR A 1 83 ? 0.201 -7.164 -4.398 1.00 97.88 83 TYR A O 1
ATOM 683 N N . LYS A 1 84 ? -1.776 -8.057 -4.999 1.00 96.81 84 LYS A N 1
ATOM 684 C CA . LYS A 1 84 ? -2.351 -8.128 -3.651 1.00 96.81 84 LYS A CA 1
ATOM 685 C C . LYS A 1 84 ? -1.784 -9.313 -2.871 1.00 96.81 84 LYS A C 1
ATOM 687 O O . LYS A 1 84 ? -2.241 -10.447 -3.036 1.00 96.81 84 LYS A O 1
ATOM 692 N N . HIS A 1 85 ? -0.806 -9.059 -2.003 1.00 95.69 85 HIS A N 1
ATOM 693 C CA . HIS A 1 85 ? -0.269 -10.062 -1.085 1.00 95.69 85 HIS A CA 1
ATOM 694 C C . HIS A 1 85 ? -1.280 -10.365 0.020 1.00 95.69 85 HIS A C 1
ATOM 696 O O . HIS A 1 85 ? -1.827 -9.465 0.651 1.00 95.69 85 HIS A O 1
ATOM 702 N N . ARG A 1 86 ? -1.533 -11.655 0.243 1.00 91.31 86 ARG A N 1
ATOM 703 C CA . ARG A 1 86 ? -2.449 -12.157 1.282 1.00 91.31 86 ARG A CA 1
ATOM 704 C C . ARG A 1 86 ? -1.762 -13.079 2.291 1.00 91.31 86 ARG A C 1
ATOM 706 O O . ARG A 1 86 ? -2.433 -13.617 3.164 1.00 91.31 86 ARG A O 1
ATOM 713 N N . GLY A 1 87 ? -0.456 -13.306 2.145 1.00 90.00 87 GLY A N 1
ATOM 714 C CA . GLY A 1 87 ? 0.328 -14.041 3.139 1.00 90.00 87 GLY A CA 1
ATOM 715 C C . GLY A 1 87 ? 0.687 -13.150 4.324 1.00 90.00 87 GLY A C 1
ATOM 716 O O . GLY A 1 87 ? 0.439 -11.953 4.289 1.00 90.00 87 GLY A O 1
ATOM 717 N N . LYS A 1 88 ? 1.322 -13.705 5.358 1.00 87.75 88 LYS A N 1
ATOM 718 C CA . LYS A 1 88 ? 1.808 -12.899 6.488 1.00 87.75 88 LYS A CA 1
ATOM 719 C C . LYS A 1 88 ? 2.743 -11.780 5.985 1.00 87.75 88 LYS A C 1
ATOM 721 O O . LYS A 1 88 ? 3.556 -11.997 5.081 1.00 87.75 88 LYS A O 1
ATOM 726 N N . HIS A 1 89 ? 2.608 -10.587 6.556 1.00 90.00 89 HIS A N 1
ATOM 727 C CA . HIS A 1 89 ? 3.496 -9.449 6.332 1.00 90.00 89 HIS A CA 1
ATOM 728 C C . HIS A 1 89 ? 3.685 -8.711 7.655 1.00 90.00 89 HIS A C 1
ATOM 730 O O . HIS A 1 89 ? 2.708 -8.424 8.343 1.00 90.00 89 HIS A O 1
ATOM 736 N N . ILE A 1 90 ? 4.939 -8.434 8.002 1.00 88.31 90 ILE A N 1
ATOM 737 C CA . ILE A 1 90 ? 5.328 -7.808 9.263 1.00 88.31 90 ILE A CA 1
ATOM 738 C C . ILE A 1 90 ? 6.088 -6.531 8.924 1.00 88.31 90 ILE A C 1
ATOM 740 O O . ILE A 1 90 ? 7.050 -6.566 8.155 1.00 88.31 90 ILE A O 1
ATOM 744 N N . THR A 1 91 ? 5.658 -5.414 9.504 1.00 85.56 91 THR A N 1
ATOM 745 C CA . THR A 1 91 ? 6.353 -4.126 9.431 1.00 85.56 91 THR A CA 1
ATOM 746 C C . THR A 1 91 ? 6.921 -3.778 10.797 1.00 85.56 91 THR A C 1
ATOM 748 O O . THR A 1 91 ? 6.290 -4.068 11.809 1.00 85.56 91 THR A O 1
ATOM 751 N N . VAL A 1 92 ? 8.088 -3.136 10.822 1.00 89.56 92 VAL A N 1
ATOM 752 C CA . VAL A 1 92 ? 8.738 -2.687 12.057 1.00 89.56 92 VAL A CA 1
ATOM 753 C C . VAL A 1 92 ? 9.087 -1.212 11.923 1.00 89.56 92 VAL A C 1
ATOM 755 O O . VAL A 1 92 ? 10.122 -0.852 11.368 1.00 89.56 92 VAL A O 1
ATOM 758 N N . ASN A 1 93 ? 8.200 -0.358 12.420 1.00 87.38 93 ASN A N 1
ATOM 759 C CA . ASN A 1 93 ? 8.360 1.097 12.455 1.00 87.38 93 ASN A CA 1
ATOM 760 C C . ASN A 1 93 ? 8.546 1.620 13.885 1.00 87.38 93 ASN A C 1
ATOM 762 O O . ASN A 1 93 ? 8.981 2.753 14.080 1.00 87.38 93 ASN A O 1
ATOM 766 N N . THR A 1 94 ? 8.196 0.814 14.890 1.00 88.75 94 THR A N 1
ATOM 767 C CA . THR A 1 94 ? 8.290 1.166 16.310 1.00 88.75 94 THR A CA 1
ATOM 768 C C . THR A 1 94 ? 8.930 0.034 17.111 1.00 88.75 94 THR A C 1
ATOM 770 O O . THR A 1 94 ? 8.880 -1.126 16.707 1.00 88.75 94 THR A O 1
ATOM 773 N N . GLU A 1 95 ? 9.483 0.344 18.287 1.00 91.56 95 GLU A N 1
ATOM 774 C CA . GLU A 1 95 ? 10.022 -0.679 19.204 1.00 91.56 95 GLU A CA 1
ATOM 775 C C . GLU A 1 95 ? 8.958 -1.703 19.628 1.00 91.56 95 GLU A C 1
ATOM 777 O O . GLU A 1 95 ? 9.250 -2.884 19.795 1.00 91.56 95 GLU A O 1
ATOM 782 N N . LYS A 1 96 ? 7.695 -1.271 19.740 1.00 87.81 96 LYS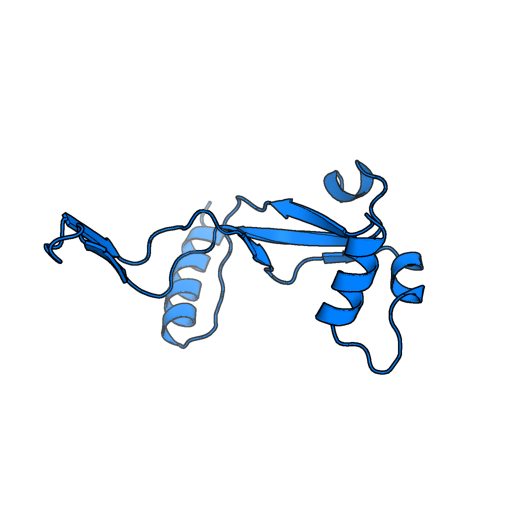 A N 1
ATOM 783 C CA . LYS A 1 96 ? 6.577 -2.184 19.988 1.00 87.81 96 LYS A CA 1
ATOM 784 C C . LYS A 1 96 ? 6.385 -3.158 18.824 1.00 87.81 96 LYS A C 1
ATOM 786 O O . LYS A 1 96 ? 6.295 -4.356 19.054 1.00 87.81 96 LYS A O 1
ATOM 791 N N . GLU A 1 97 ? 6.362 -2.652 17.590 1.00 89.12 97 GLU A N 1
ATOM 792 C CA . GLU A 1 97 ? 6.252 -3.497 16.393 1.00 89.12 97 GLU A CA 1
ATOM 793 C C . GLU A 1 97 ? 7.435 -4.459 16.260 1.00 89.12 97 GLU A C 1
ATOM 795 O O . GLU A 1 97 ? 7.250 -5.585 15.814 1.00 89.12 97 GLU A O 1
ATOM 800 N N . LYS A 1 98 ? 8.635 -4.052 16.689 1.00 92.81 98 LYS A N 1
ATOM 801 C CA . LYS A 1 98 ? 9.806 -4.932 16.733 1.00 92.81 98 LYS A CA 1
ATOM 802 C C . LYS A 1 98 ? 9.599 -6.102 17.697 1.00 92.81 98 LYS A C 1
ATOM 804 O O . LYS A 1 98 ? 9.805 -7.243 17.300 1.00 92.81 98 LYS A O 1
ATOM 809 N N . ALA A 1 99 ? 9.164 -5.832 18.927 1.00 90.94 99 ALA A N 1
ATOM 810 C CA . ALA A 1 99 ? 8.885 -6.883 19.907 1.00 90.94 99 ALA A CA 1
ATOM 811 C C . ALA A 1 99 ? 7.765 -7.829 19.427 1.00 90.94 99 ALA A C 1
ATOM 813 O O . ALA A 1 99 ? 7.864 -9.048 19.569 1.00 90.94 99 ALA A O 1
ATOM 814 N N . ASP A 1 100 ? 6.720 -7.275 18.803 1.00 88.81 100 ASP A N 1
ATOM 815 C CA . ASP A 1 100 ? 5.643 -8.062 18.198 1.00 88.81 100 ASP A CA 1
ATOM 816 C C . ASP A 1 100 ? 6.161 -8.919 17.023 1.00 88.81 100 ASP A C 1
ATOM 818 O O . ASP A 1 100 ? 5.737 -10.065 16.864 1.00 88.81 100 ASP A O 1
ATOM 822 N N . ALA A 1 101 ? 7.086 -8.390 16.215 1.00 90.62 101 ALA A N 1
ATOM 823 C CA . ALA A 1 101 ? 7.722 -9.104 15.110 1.00 90.62 101 ALA A CA 1
ATOM 824 C C . ALA A 1 101 ? 8.599 -10.265 15.594 1.00 90.62 101 ALA A C 1
ATOM 826 O O . ALA A 1 101 ? 8.511 -11.351 15.032 1.00 90.62 101 ALA A O 1
ATOM 827 N N . GLU A 1 102 ? 9.405 -10.064 16.641 1.00 91.81 102 GLU A N 1
ATOM 828 C CA . GLU A 1 102 ? 10.240 -11.115 17.243 1.00 91.81 102 GLU A CA 1
ATOM 829 C C . GLU A 1 102 ? 9.384 -12.305 17.695 1.00 91.81 102 GLU A C 1
ATOM 831 O O . GLU A 1 102 ? 9.677 -13.443 17.337 1.00 91.81 102 GLU A O 1
ATOM 836 N N . LYS A 1 103 ? 8.252 -12.044 18.358 1.00 88.38 103 LYS A N 1
ATOM 837 C CA . LYS A 1 103 ? 7.301 -13.098 18.742 1.00 88.38 103 LYS A CA 1
ATOM 838 C C . LYS A 1 103 ? 6.689 -13.816 17.532 1.00 88.38 103 LYS A C 1
ATOM 840 O O . LYS A 1 103 ? 6.537 -15.033 17.543 1.00 88.38 103 LYS A O 1
ATOM 845 N N . GLN A 1 104 ? 6.311 -13.070 16.494 1.00 86.75 104 GLN A N 1
ATOM 846 C CA . GLN A 1 104 ? 5.723 -13.646 15.278 1.00 86.75 104 GLN A CA 1
ATOM 847 C C . GLN A 1 104 ? 6.729 -14.461 14.457 1.00 86.75 104 GLN A C 1
ATOM 849 O O . GLN A 1 104 ? 6.320 -15.349 13.709 1.00 86.75 104 GLN A O 1
ATOM 854 N N . LEU A 1 105 ? 8.027 -14.162 14.568 1.00 85.00 105 LEU A N 1
ATOM 855 C CA . LEU A 1 105 ? 9.083 -14.927 13.911 1.00 85.00 105 LEU A CA 1
ATOM 856 C C . LEU A 1 105 ? 9.217 -16.329 14.510 1.00 85.00 105 LEU A C 1
ATOM 858 O O . LEU A 1 105 ? 9.401 -17.276 13.750 1.00 85.00 105 LEU A O 1
ATOM 862 N N . ASP A 1 106 ? 9.049 -16.493 15.822 1.00 78.19 106 ASP A N 1
ATOM 863 C CA . ASP A 1 106 ? 9.076 -17.818 16.457 1.00 78.19 106 ASP A CA 1
ATOM 864 C C . ASP A 1 106 ? 7.977 -18.736 15.895 1.00 78.19 106 ASP A C 1
ATOM 866 O O . ASP A 1 106 ? 8.238 -19.898 15.580 1.00 78.19 106 ASP A O 1
ATOM 870 N N . GLU A 1 107 ? 6.780 -18.188 15.658 1.00 73.06 107 GLU A N 1
ATOM 871 C CA . GLU A 1 107 ? 5.657 -18.870 14.990 1.00 73.06 107 GLU A CA 1
ATOM 872 C C . GLU A 1 107 ? 5.903 -19.125 13.490 1.00 73.06 107 GLU A C 1
ATOM 874 O O . GLU A 1 107 ? 5.155 -19.855 12.849 1.00 73.06 107 GLU A O 1
ATOM 879 N N . PHE A 1 108 ? 6.907 -18.485 12.890 1.00 67.75 108 PHE A N 1
ATOM 880 C CA . PHE A 1 108 ? 7.232 -18.602 11.465 1.00 67.75 108 PHE A CA 1
ATOM 881 C C . PHE A 1 108 ? 8.184 -19.765 11.163 1.00 67.75 108 PHE A C 1
ATOM 883 O O . PHE A 1 108 ? 8.204 -20.245 10.032 1.00 67.75 108 PHE A O 1
ATOM 890 N N . TYR A 1 109 ? 8.987 -20.185 12.148 1.00 59.56 109 TYR A N 1
ATOM 891 C CA . TYR A 1 109 ? 10.013 -21.229 12.009 1.00 59.56 109 TYR A CA 1
ATOM 892 C C . TYR A 1 109 ? 9.663 -22.542 12.724 1.00 59.56 109 TYR A C 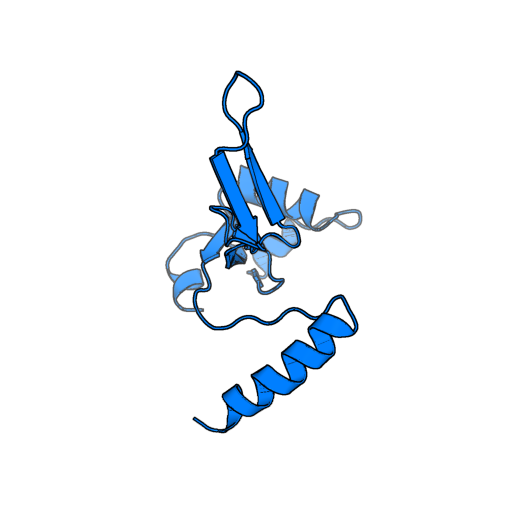1
ATOM 894 O O . TYR A 1 109 ? 10.476 -23.466 12.723 1.00 59.56 109 TYR A O 1
ATOM 902 N N . THR A 1 110 ? 8.487 -22.627 13.350 1.00 57.78 110 THR A N 1
ATOM 903 C CA . THR A 1 110 ? 8.011 -23.834 14.049 1.00 57.78 110 THR A CA 1
ATOM 904 C C . THR A 1 110 ? 6.916 -24.613 13.310 1.00 57.78 110 THR A C 1
ATOM 906 O O . THR A 1 110 ? 6.492 -25.647 13.825 1.00 57.78 110 THR A O 1
ATOM 909 N N . ASP A 1 111 ? 6.537 -24.182 12.101 1.00 46.38 111 ASP A N 1
ATOM 910 C CA . ASP A 1 111 ? 5.658 -24.915 11.170 1.00 46.38 111 ASP A CA 1
ATOM 911 C C . ASP A 1 111 ? 6.452 -25.644 10.067 1.00 46.38 111 ASP A C 1
ATOM 913 O O . ASP A 1 111 ? 7.357 -25.020 9.460 1.00 46.38 111 ASP A O 1
#

Sequence (111 aa):
MKFHGSHDGQVTVTTYPMQSPFGLVFADASGKITEFKEKPVLDYWMNIGFMAVEKKALTYFEKEDTLMSFFDRLIRKGMLYEYKHRGKHITVNTEKEKADAEKQLDEFYTD

Foldseek 3Di:
DVVLVVDQAQKEFEWEFDFDPAKDWDADPVRHTDDIGGRDGDPDIDGPPDMDGHPVLCVLPDPPDDPVSSVVVSVVVVRYHYDYDPDDDQDDPDPVSVVVVVVVVVVVPPD

pLDDT: mean 92.82, std 8.12, range [46.38, 98.5]